Protein AF-A0A317Z2R6-F1 (afdb_monomer_lite)

Secondary structure (DSSP, 8-state):
-HHHHHHHHHHHHHHHHHH-S-----GGGHHHHHH-HHHHTT----------GGGTT-----PPPTT-S-HHHHHHHHHHHHH-SEEEEEEEGGGTT-HHHHHHHHHHHHHGGG-TT-EEEEEEE-GGG-

Structure (mmCIF, N/CA/C/O backbone):
data_AF-A0A317Z2R6-F1
#
_entry.id   AF-A0A317Z2R6-F1
#
loop_
_atom_site.group_PDB
_atom_site.id
_atom_site.type_symbol
_atom_site.label_atom_id
_atom_site.label_alt_id
_atom_site.label_comp_id
_atom_site.label_asym_id
_atom_site.label_entity_id
_atom_site.label_seq_id
_atom_site.pdbx_PDB_ins_code
_atom_site.Cartn_x
_atom_site.Cartn_y
_atom_site.Cartn_z
_atom_site.occupancy
_atom_site.B_iso_or_equiv
_atom_site.auth_seq_id
_atom_site.auth_comp_id
_atom_site.auth_asym_id
_atom_site.auth_atom_id
_atom_site.pdbx_PDB_model_num
ATOM 1 N N . ALA A 1 1 ? 20.229 9.782 -4.432 1.00 62.69 1 ALA A N 1
ATOM 2 C CA . ALA A 1 1 ? 19.650 8.423 -4.424 1.00 62.69 1 ALA A CA 1
ATOM 3 C C . ALA A 1 1 ? 18.916 8.133 -5.734 1.00 62.69 1 ALA A C 1
ATOM 5 O O . ALA A 1 1 ? 19.434 7.359 -6.520 1.00 62.69 1 ALA A O 1
ATOM 6 N N . PHE A 1 2 ? 17.811 8.828 -6.035 1.00 68.25 2 PHE A N 1
ATOM 7 C CA . PHE A 1 2 ? 16.989 8.589 -7.236 1.00 68.25 2 PHE A CA 1
ATOM 8 C C . PHE A 1 2 ? 17.746 8.642 -8.581 1.00 68.25 2 PHE A C 1
ATOM 10 O O . PHE A 1 2 ? 17.678 7.700 -9.358 1.00 68.25 2 PHE A O 1
ATOM 17 N N . ILE A 1 3 ? 18.536 9.695 -8.840 1.00 77.06 3 ILE A N 1
ATOM 18 C CA . ILE A 1 3 ? 19.316 9.816 -10.094 1.00 77.06 3 ILE A CA 1
ATOM 19 C C . ILE A 1 3 ? 20.330 8.670 -10.241 1.00 77.06 3 ILE A C 1
ATOM 21 O O . ILE A 1 3 ? 20.478 8.110 -11.317 1.00 77.06 3 ILE A O 1
ATOM 25 N N . HIS A 1 4 ? 20.970 8.268 -9.142 1.00 78.94 4 HIS A N 1
ATOM 26 C CA . HIS A 1 4 ? 21.935 7.169 -9.145 1.00 78.94 4 HIS A CA 1
ATOM 27 C C . HIS A 1 4 ? 21.270 5.812 -9.431 1.00 78.94 4 HIS A C 1
ATOM 29 O O . HIS A 1 4 ? 21.815 5.005 -10.179 1.00 78.94 4 HIS A O 1
ATOM 35 N N . ALA A 1 5 ? 20.071 5.579 -8.883 1.00 78.00 5 ALA A N 1
ATOM 36 C CA . ALA A 1 5 ? 19.262 4.400 -9.192 1.00 78.00 5 ALA A CA 1
ATOM 37 C C . ALA A 1 5 ? 18.867 4.355 -10.678 1.00 78.00 5 ALA A C 1
ATOM 39 O O . ALA A 1 5 ? 18.92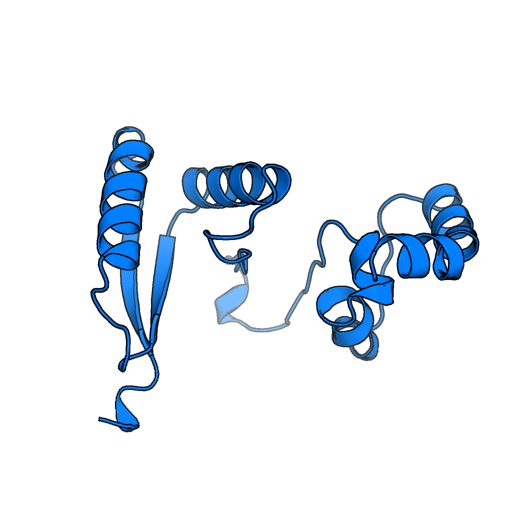8 3.295 -11.303 1.00 78.00 5 ALA A O 1
ATOM 40 N N . ILE A 1 6 ? 18.534 5.515 -11.260 1.00 82.31 6 ILE A N 1
ATOM 41 C CA . ILE A 1 6 ? 18.269 5.647 -12.697 1.00 82.31 6 ILE A CA 1
ATOM 42 C C . ILE A 1 6 ? 19.503 5.276 -13.508 1.00 82.31 6 ILE A C 1
ATOM 44 O O . ILE A 1 6 ? 19.422 4.375 -14.333 1.00 82.31 6 ILE A O 1
ATOM 48 N N . GLU A 1 7 ? 20.642 5.925 -13.271 1.00 85.88 7 GLU A N 1
ATOM 49 C CA . GLU A 1 7 ? 21.868 5.691 -14.045 1.00 85.88 7 GLU A CA 1
ATOM 50 C C . GLU A 1 7 ? 22.315 4.227 -14.000 1.00 85.88 7 GLU A C 1
ATOM 52 O O . GLU A 1 7 ? 22.704 3.665 -15.025 1.00 85.88 7 GLU A O 1
ATOM 57 N N . LYS A 1 8 ? 22.216 3.592 -12.828 1.00 85.38 8 LYS A N 1
ATOM 58 C CA . LYS A 1 8 ? 22.646 2.207 -12.628 1.00 85.38 8 LYS A CA 1
ATOM 59 C C . LYS A 1 8 ? 21.724 1.192 -13.305 1.00 85.38 8 LYS A C 1
ATOM 61 O O . LYS A 1 8 ? 22.218 0.221 -13.875 1.00 85.38 8 LYS A O 1
ATOM 66 N N . ASN A 1 9 ? 20.409 1.419 -13.276 1.00 86.38 9 ASN A N 1
ATOM 67 C CA . ASN A 1 9 ? 19.426 0.447 -13.760 1.00 86.38 9 ASN A CA 1
ATOM 68 C C . ASN A 1 9 ? 18.786 0.812 -15.109 1.00 86.38 9 ASN A C 1
ATOM 70 O O . ASN A 1 9 ? 17.983 0.037 -15.626 1.00 86.38 9 ASN A O 1
ATOM 74 N N . TYR A 1 10 ? 19.157 1.935 -15.730 1.00 86.50 10 TYR A N 1
ATOM 75 C CA . TYR A 1 10 ? 18.573 2.387 -16.999 1.00 86.50 10 TYR A CA 1
ATOM 76 C C . TYR A 1 10 ? 18.642 1.324 -18.102 1.00 86.50 10 TYR A C 1
ATOM 78 O O . TYR A 1 10 ? 17.632 1.034 -18.736 1.00 86.50 10 TYR A O 1
ATOM 86 N N . ALA A 1 11 ? 19.808 0.701 -18.304 1.00 88.00 11 ALA A N 1
ATOM 87 C CA . ALA A 1 11 ? 19.986 -0.314 -19.345 1.00 88.00 11 ALA A CA 1
ATOM 88 C C . ALA A 1 11 ? 19.099 -1.554 -19.117 1.00 88.00 11 ALA A C 1
ATOM 90 O O . ALA A 1 11 ? 18.543 -2.096 -20.070 1.00 88.00 11 ALA A O 1
ATOM 91 N N . LEU A 1 12 ? 18.927 -1.963 -17.854 1.00 86.69 12 LEU A N 1
ATOM 92 C CA . LEU A 1 12 ? 18.040 -3.060 -17.463 1.00 86.69 12 LEU A CA 1
ATOM 93 C C . LEU A 1 12 ? 16.578 -2.717 -17.768 1.00 86.69 12 LEU A C 1
ATOM 95 O O . LEU A 1 12 ? 15.866 -3.496 -18.395 1.00 86.69 12 LEU A O 1
ATOM 99 N N . TYR A 1 13 ? 16.122 -1.532 -17.363 1.00 86.69 13 TYR A N 1
ATOM 100 C CA . TYR A 1 13 ? 14.738 -1.132 -17.612 1.00 86.69 13 TYR A CA 1
ATOM 101 C C .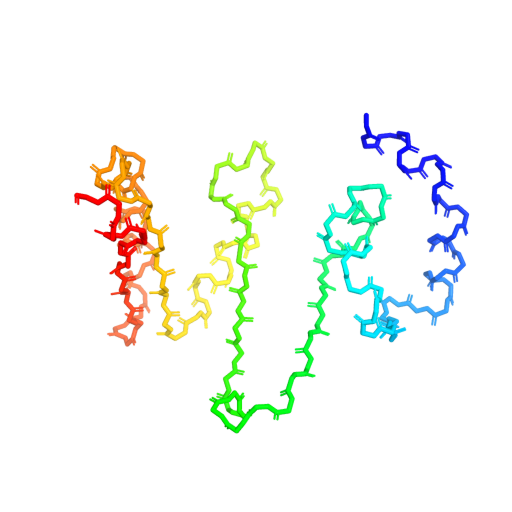 TYR A 1 13 ? 14.460 -0.857 -19.085 1.00 86.69 13 TYR A C 1
ATOM 103 O O . TYR A 1 13 ? 13.350 -1.106 -19.547 1.00 86.69 13 TYR A O 1
ATOM 111 N N . GLN A 1 14 ? 15.459 -0.417 -19.850 1.00 88.62 14 GLN A N 1
ATOM 112 C CA . GLN A 1 14 ? 15.333 -0.273 -21.295 1.00 88.62 14 GLN A CA 1
ATOM 113 C C . GLN A 1 14 ? 15.079 -1.623 -21.980 1.00 88.62 14 GLN A C 1
ATOM 115 O O . GLN A 1 14 ? 14.243 -1.682 -22.883 1.00 88.62 14 GLN A O 1
ATOM 120 N N . SER A 1 15 ? 15.745 -2.703 -21.550 1.00 88.38 15 SER A N 1
ATOM 121 C CA . SER A 1 15 ? 15.468 -4.038 -22.095 1.00 88.38 15 SER A CA 1
ATOM 122 C C . SER A 1 15 ? 14.097 -4.553 -21.660 1.00 88.38 15 SER A C 1
ATOM 124 O O . SER A 1 15 ? 13.365 -5.087 -22.486 1.00 88.38 15 SER A O 1
ATOM 126 N N . TYR A 1 16 ? 13.700 -4.314 -20.407 1.00 87.06 16 TYR A N 1
ATOM 127 C CA . TYR A 1 16 ? 12.383 -4.714 -19.901 1.00 87.06 16 TYR A CA 1
ATOM 128 C C . TYR A 1 16 ? 11.262 -4.021 -20.686 1.00 87.06 16 TYR A C 1
ATOM 130 O O . TYR A 1 16 ? 10.404 -4.691 -21.248 1.00 87.06 16 TYR A O 1
ATOM 138 N N . ILE A 1 17 ? 11.332 -2.695 -20.841 1.00 88.06 17 ILE A N 1
ATOM 139 C CA . ILE A 1 17 ? 10.331 -1.908 -21.582 1.00 88.06 17 ILE A CA 1
ATOM 140 C C . ILE A 1 17 ? 10.206 -2.368 -23.042 1.00 88.06 17 ILE A C 1
ATOM 142 O O . ILE A 1 17 ? 9.108 -2.330 -23.601 1.00 88.06 17 ILE A O 1
ATOM 146 N N . ALA A 1 18 ? 11.304 -2.811 -23.663 1.00 88.81 18 ALA A N 1
ATOM 147 C CA . ALA A 1 18 ? 11.276 -3.348 -25.022 1.00 88.81 18 ALA A CA 1
ATOM 148 C C . ALA A 1 18 ? 10.489 -4.670 -25.125 1.00 88.81 18 ALA A C 1
ATOM 150 O O . ALA A 1 18 ? 9.898 -4.948 -26.167 1.00 88.81 18 ALA A O 1
ATOM 151 N N . GLU A 1 19 ? 10.460 -5.462 -24.052 1.00 87.44 19 GLU A N 1
ATOM 152 C CA . GLU A 1 19 ? 9.727 -6.730 -23.957 1.00 87.44 19 GLU A CA 1
ATOM 153 C C . GLU A 1 19 ? 8.286 -6.546 -23.449 1.00 87.44 19 GLU A C 1
ATOM 155 O O . GLU A 1 19 ? 7.420 -7.384 -23.705 1.00 87.44 19 GLU A O 1
ATOM 160 N N . GLY A 1 20 ? 7.997 -5.435 -22.766 1.00 87.88 20 GLY A N 1
ATOM 161 C CA . GLY A 1 20 ? 6.657 -5.060 -22.329 1.00 87.88 20 GLY A CA 1
ATOM 162 C C . GLY A 1 20 ? 6.663 -4.139 -21.110 1.00 87.88 20 GLY A C 1
ATOM 163 O O . GLY A 1 20 ? 7.696 -3.784 -20.570 1.00 87.88 20 GLY A O 1
ATOM 164 N N . LEU A 1 21 ? 5.476 -3.732 -20.655 1.00 86.94 21 LEU A N 1
ATOM 165 C CA . LEU A 1 21 ? 5.325 -2.949 -19.413 1.00 86.94 21 LEU A CA 1
ATOM 166 C C . LEU A 1 21 ? 4.972 -3.820 -18.199 1.00 86.94 21 LEU A C 1
ATOM 168 O O . LEU A 1 21 ? 4.874 -3.321 -17.080 1.00 86.94 21 LEU A O 1
ATOM 172 N N . LYS A 1 22 ? 4.711 -5.112 -18.422 1.00 90.12 22 LYS A N 1
ATOM 173 C CA . LYS A 1 22 ? 4.322 -6.076 -17.393 1.00 90.12 22 LYS A CA 1
ATOM 174 C C . LYS A 1 22 ? 5.259 -7.265 -17.469 1.00 90.12 22 LYS A C 1
ATOM 176 O O . LYS A 1 22 ? 5.366 -7.886 -18.522 1.00 90.12 22 LYS A O 1
ATOM 181 N N . HIS A 1 23 ? 5.869 -7.590 -16.339 1.00 89.38 23 HIS A N 1
ATOM 182 C CA . HIS A 1 23 ? 6.785 -8.713 -16.210 1.00 89.38 23 HIS A CA 1
ATOM 183 C C . HIS A 1 23 ? 6.353 -9.583 -15.041 1.00 89.38 23 HIS A C 1
ATOM 185 O O . HIS A 1 23 ? 5.968 -9.074 -13.985 1.00 89.38 23 HIS A O 1
ATOM 191 N N . GLU A 1 24 ? 6.417 -10.895 -15.236 1.00 89.50 24 GLU A N 1
ATOM 192 C CA . GLU A 1 24 ? 6.302 -11.838 -14.133 1.00 89.50 24 GLU A CA 1
ATOM 193 C C . GLU A 1 24 ? 7.624 -11.860 -13.366 1.00 89.50 24 GLU A C 1
ATOM 195 O O . GLU A 1 24 ? 8.702 -11.936 -13.956 1.00 89.50 24 GLU A O 1
ATOM 200 N N . ILE A 1 25 ? 7.535 -11.778 -12.042 1.00 88.25 25 ILE A N 1
ATOM 201 C CA . ILE A 1 25 ? 8.683 -11.845 -11.139 1.00 88.25 25 ILE A CA 1
ATOM 202 C C . ILE A 1 25 ? 8.560 -13.083 -10.259 1.00 88.25 25 ILE A C 1
ATOM 204 O O . ILE A 1 25 ? 7.455 -13.533 -9.946 1.00 88.25 25 ILE A O 1
ATOM 208 N N . GLN A 1 26 ? 9.698 -13.626 -9.834 1.00 87.44 26 GLN A N 1
ATOM 209 C CA . GLN A 1 26 ? 9.698 -14.710 -8.861 1.00 87.44 26 GLN A CA 1
ATOM 210 C C . GLN A 1 26 ? 9.254 -14.189 -7.494 1.00 87.44 26 GLN A C 1
ATOM 212 O O . GLN A 1 26 ? 9.574 -13.066 -7.105 1.00 87.44 26 GLN A O 1
ATOM 217 N N . ALA A 1 27 ? 8.548 -15.026 -6.731 1.00 82.94 27 ALA A N 1
ATOM 218 C CA . ALA A 1 27 ? 8.076 -14.661 -5.394 1.00 82.94 27 ALA A CA 1
ATOM 219 C C . ALA A 1 27 ? 9.229 -14.281 -4.443 1.00 82.94 27 ALA A C 1
ATOM 221 O O . ALA A 1 27 ? 9.058 -13.438 -3.566 1.00 82.94 27 ALA A O 1
ATOM 222 N N . THR A 1 28 ? 10.414 -14.865 -4.643 1.00 86.00 28 THR A N 1
ATOM 223 C CA . THR A 1 28 ? 11.637 -14.543 -3.892 1.00 86.00 28 THR A CA 1
ATOM 224 C C . THR A 1 28 ? 12.143 -13.127 -4.142 1.00 86.00 28 THR A C 1
ATOM 226 O O . THR A 1 28 ? 12.817 -12.567 -3.284 1.00 86.00 28 THR A O 1
ATOM 229 N N . ASP A 1 29 ? 11.794 -12.531 -5.282 1.00 87.00 29 ASP A N 1
ATOM 230 C CA . ASP A 1 29 ? 12.310 -11.229 -5.704 1.00 87.00 29 ASP A CA 1
ATOM 231 C C . ASP A 1 29 ? 11.363 -10.085 -5.331 1.00 87.00 29 ASP A C 1
ATOM 233 O O . ASP A 1 29 ? 11.669 -8.925 -5.589 1.00 87.00 29 ASP A O 1
ATOM 237 N N . VAL A 1 30 ? 10.213 -10.372 -4.714 1.00 85.88 30 VAL A N 1
ATOM 238 C CA . VAL A 1 30 ? 9.212 -9.349 -4.370 1.00 85.88 30 VAL A CA 1
ATOM 239 C C . VAL A 1 30 ? 9.834 -8.218 -3.556 1.00 85.88 30 VAL A C 1
ATOM 241 O O . VAL A 1 30 ? 9.640 -7.057 -3.899 1.00 85.88 30 VAL A O 1
ATOM 244 N N . GLN A 1 31 ? 10.646 -8.550 -2.548 1.00 85.31 31 GLN A N 1
ATOM 245 C CA . GLN A 1 31 ? 11.314 -7.559 -1.702 1.00 85.31 31 GLN A CA 1
ATOM 246 C C . GLN A 1 31 ? 12.241 -6.637 -2.504 1.00 85.31 31 GLN A C 1
ATOM 248 O O . GLN A 1 31 ? 12.266 -5.430 -2.261 1.00 85.31 31 GLN A O 1
ATOM 253 N N . LYS A 1 32 ? 12.944 -7.185 -3.500 1.00 85.12 32 LYS A N 1
ATOM 254 C CA . LYS A 1 32 ? 13.810 -6.418 -4.396 1.00 85.12 32 LYS A CA 1
ATOM 255 C C . LYS A 1 32 ? 13.005 -5.374 -5.167 1.00 85.12 32 LYS A C 1
ATOM 257 O O . LYS A 1 32 ? 13.403 -4.220 -5.241 1.00 85.12 32 LYS A O 1
ATOM 262 N N . TRP A 1 33 ? 11.852 -5.754 -5.715 1.00 83.38 33 TRP A N 1
ATOM 263 C CA . TRP A 1 33 ? 11.034 -4.851 -6.533 1.00 83.38 33 TRP A CA 1
ATOM 264 C C . TRP A 1 33 ? 10.122 -3.920 -5.720 1.00 83.38 33 TRP A C 1
ATOM 266 O O . TRP A 1 33 ? 9.650 -2.927 -6.272 1.00 83.38 33 TRP A O 1
ATOM 276 N N . SER A 1 34 ? 9.867 -4.216 -4.439 1.00 79.38 34 SER A N 1
ATOM 277 C CA . SER A 1 34 ? 8.956 -3.436 -3.588 1.00 79.38 34 SER A CA 1
ATOM 278 C C . SER A 1 34 ? 9.642 -2.548 -2.547 1.00 79.38 34 SER A C 1
ATOM 280 O O . SER A 1 34 ? 9.073 -1.524 -2.185 1.00 79.38 34 SER A O 1
ATOM 282 N N . ALA A 1 35 ? 10.809 -2.941 -2.024 1.00 77.56 35 ALA A N 1
ATOM 283 C CA . ALA A 1 35 ? 11.438 -2.291 -0.867 1.00 77.56 35 ALA A CA 1
ATOM 284 C C . ALA A 1 35 ? 12.841 -1.734 -1.145 1.00 77.56 35 ALA A C 1
ATOM 286 O O . ALA A 1 35 ? 13.293 -0.841 -0.432 1.00 77.56 35 ALA A O 1
ATOM 287 N N . GLU A 1 36 ? 13.549 -2.241 -2.157 1.00 81.31 36 GLU A N 1
ATOM 288 C CA . GLU A 1 36 ? 14.850 -1.689 -2.533 1.00 81.31 36 GLU A CA 1
ATOM 289 C C . GLU A 1 36 ? 14.655 -0.496 -3.475 1.00 81.31 36 GLU A C 1
ATOM 291 O O . GLU A 1 36 ? 14.398 -0.675 -4.666 1.00 81.31 36 GLU A O 1
ATOM 296 N N . ASP A 1 37 ? 14.814 0.726 -2.952 1.00 74.19 37 ASP A N 1
ATOM 297 C CA . ASP A 1 37 ? 14.646 1.993 -3.692 1.00 74.19 37 ASP A CA 1
ATOM 298 C C . ASP A 1 37 ? 15.349 2.003 -5.060 1.00 74.19 37 ASP A C 1
ATOM 300 O O . ASP A 1 37 ? 14.849 2.572 -6.034 1.00 74.19 37 ASP A O 1
ATOM 304 N N . GLU A 1 38 ? 16.512 1.352 -5.143 1.00 77.69 38 GLU A N 1
ATOM 305 C CA . GLU A 1 38 ? 17.317 1.262 -6.359 1.00 77.69 38 GLU A CA 1
ATOM 306 C C . GLU A 1 38 ? 16.574 0.583 -7.521 1.00 77.69 38 GLU A C 1
ATOM 308 O O . GLU A 1 38 ? 16.707 0.996 -8.676 1.00 77.69 38 GLU A O 1
ATOM 313 N N . TYR A 1 39 ? 15.760 -0.427 -7.213 1.00 77.88 39 TYR A N 1
ATOM 314 C CA . TYR A 1 39 ? 14.944 -1.150 -8.181 1.00 77.88 39 TYR A CA 1
ATOM 315 C C . TYR A 1 39 ? 13.521 -0.583 -8.221 1.00 77.88 39 TYR A C 1
ATOM 317 O O . TYR A 1 39 ? 13.005 -0.323 -9.306 1.00 77.88 39 TYR A O 1
ATOM 325 N N . ALA A 1 40 ? 12.911 -0.270 -7.078 1.00 77.81 40 ALA A N 1
ATOM 326 C CA . ALA A 1 40 ? 11.548 0.263 -7.013 1.00 77.81 40 ALA A CA 1
ATOM 327 C C . ALA A 1 40 ? 11.354 1.575 -7.809 1.00 77.81 40 ALA A 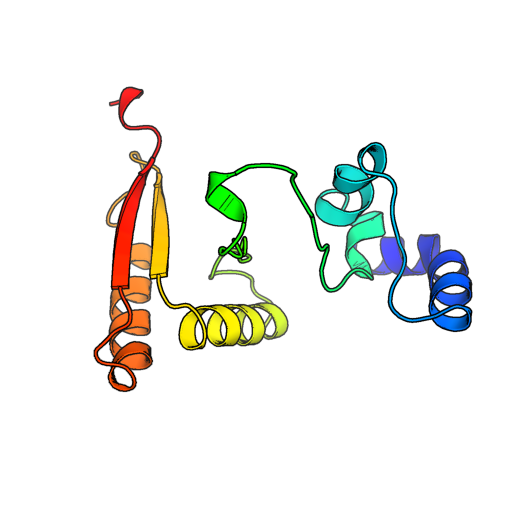C 1
ATOM 329 O O . ALA A 1 40 ? 10.244 1.878 -8.236 1.00 77.81 40 ALA A O 1
ATOM 330 N N . THR A 1 41 ? 12.433 2.320 -8.089 1.00 76.56 41 THR A N 1
ATOM 331 C CA . THR A 1 41 ? 12.430 3.583 -8.855 1.00 76.56 41 THR A CA 1
ATOM 332 C C . THR A 1 41 ? 11.653 3.530 -10.183 1.00 76.56 41 THR A C 1
ATOM 334 O O . THR A 1 41 ? 10.997 4.510 -10.541 1.00 76.56 41 THR A O 1
ATOM 337 N N . PHE A 1 42 ? 11.690 2.409 -10.910 1.00 78.62 42 PHE A N 1
ATOM 338 C CA . PHE A 1 42 ? 10.986 2.257 -12.197 1.00 78.62 42 PHE A CA 1
ATOM 339 C C . PHE A 1 42 ? 9.737 1.371 -12.111 1.00 78.62 42 PHE A C 1
ATOM 341 O O . PHE A 1 42 ? 9.053 1.162 -13.114 1.00 78.62 42 PHE A O 1
ATOM 348 N N . VAL A 1 43 ? 9.416 0.856 -10.925 1.00 83.38 43 VAL A N 1
ATOM 349 C CA . VAL A 1 43 ? 8.264 -0.016 -10.708 1.00 83.38 43 VAL A CA 1
ATOM 350 C C . VAL A 1 43 ? 7.071 0.839 -10.295 1.00 83.38 43 VAL A C 1
ATOM 352 O O . VAL A 1 43 ? 7.114 1.568 -9.308 1.00 83.38 43 VAL A O 1
ATOM 355 N N . GLN A 1 44 ? 5.979 0.763 -11.056 1.00 81.94 44 GLN A N 1
ATOM 356 C CA . GLN A 1 44 ? 4.745 1.467 -10.696 1.00 81.94 44 GLN A CA 1
ATOM 357 C C . GLN A 1 44 ? 3.905 0.677 -9.687 1.00 81.94 44 GLN A C 1
ATOM 359 O O . GLN A 1 44 ? 3.343 1.258 -8.762 1.00 81.94 44 GLN A O 1
ATOM 364 N N . THR A 1 45 ? 3.759 -0.633 -9.887 1.00 84.88 45 THR A N 1
ATOM 365 C CA . THR A 1 45 ? 2.893 -1.487 -9.066 1.00 84.88 45 THR A CA 1
ATOM 366 C C . THR A 1 45 ? 3.399 -2.922 -9.102 1.00 84.88 45 THR A C 1
ATOM 368 O O . THR A 1 45 ? 3.774 -3.420 -10.163 1.00 84.88 45 THR A O 1
ATOM 371 N N . VAL A 1 46 ? 3.366 -3.595 -7.952 1.00 88.38 46 VAL A N 1
ATOM 372 C CA . VAL A 1 46 ? 3.635 -5.031 -7.831 1.00 88.38 46 VAL A CA 1
ATOM 373 C C . VAL A 1 46 ? 2.319 -5.739 -7.526 1.00 88.38 46 VAL A C 1
ATOM 375 O O . VAL A 1 46 ? 1.641 -5.408 -6.556 1.00 88.38 46 VAL A O 1
ATOM 378 N N . HIS A 1 47 ? 1.944 -6.715 -8.353 1.00 89.88 47 HIS A N 1
ATOM 379 C CA . HIS A 1 47 ? 0.750 -7.528 -8.133 1.00 89.88 47 HIS A CA 1
ATOM 380 C C . HIS A 1 47 ? 1.136 -8.875 -7.527 1.00 89.88 47 HIS A C 1
ATOM 382 O O . HIS A 1 47 ? 1.825 -9.672 -8.160 1.00 89.88 47 HIS A O 1
ATOM 388 N N . LEU A 1 48 ? 0.658 -9.141 -6.311 1.00 89.38 48 LEU A N 1
ATOM 389 C CA . LEU A 1 48 ? 0.876 -10.406 -5.615 1.00 89.38 48 LEU A CA 1
ATOM 390 C C . LEU A 1 48 ? -0.409 -11.228 -5.611 1.00 89.38 48 LEU A C 1
ATOM 392 O O . LEU A 1 48 ? -1.469 -10.744 -5.216 1.00 89.38 48 LEU A O 1
ATOM 396 N N . ARG A 1 49 ? -0.306 -12.496 -6.016 1.00 88.62 49 ARG A N 1
ATOM 397 C CA . ARG A 1 49 ? -1.402 -13.463 -5.921 1.00 88.62 49 ARG A CA 1
ATOM 398 C C . ARG A 1 49 ? -1.058 -14.509 -4.872 1.00 88.62 49 ARG A C 1
ATOM 400 O O . ARG A 1 49 ? -0.204 -15.360 -5.100 1.00 88.62 49 ARG A O 1
ATOM 407 N N . LEU A 1 50 ? -1.749 -14.458 -3.739 1.00 88.38 50 LEU A N 1
ATOM 408 C CA . LEU A 1 50 ? -1.591 -15.428 -2.659 1.00 88.38 50 LEU A CA 1
ATOM 409 C C . LEU A 1 50 ? -2.730 -16.461 -2.711 1.00 88.38 50 LEU A C 1
ATOM 411 O O . LEU A 1 50 ? -3.890 -16.065 -2.843 1.00 88.38 50 LEU A O 1
ATOM 415 N N . PRO A 1 51 ? -2.447 -17.773 -2.594 1.00 89.88 51 PRO A N 1
ATOM 416 C CA . PRO A 1 51 ? -3.463 -18.827 -2.613 1.00 89.88 51 PRO A CA 1
ATOM 417 C C . PRO A 1 51 ? -4.158 -18.957 -1.245 1.00 89.88 51 PRO A C 1
ATOM 419 O O . PRO A 1 51 ? -4.156 -20.021 -0.633 1.00 89.88 51 PRO A O 1
ATOM 422 N N . LEU A 1 52 ? -4.719 -17.857 -0.738 1.00 93.75 52 LEU A N 1
ATOM 423 C CA . LEU A 1 52 ? -5.432 -17.806 0.540 1.00 93.75 52 LEU A CA 1
ATOM 424 C C . LEU A 1 52 ? -6.939 -17.752 0.285 1.00 93.75 52 LEU A C 1
ATOM 426 O O . LEU A 1 52 ? -7.416 -16.880 -0.439 1.00 93.75 52 LEU A O 1
ATOM 430 N N . ASP A 1 53 ? -7.699 -18.654 0.904 1.00 94.69 53 ASP A N 1
ATOM 431 C CA . ASP A 1 53 ? -9.140 -18.780 0.646 1.00 94.69 53 ASP A CA 1
ATOM 432 C C . ASP A 1 53 ? -9.923 -17.491 0.923 1.00 94.69 53 ASP A C 1
ATOM 434 O O . ASP A 1 53 ? -10.798 -17.119 0.145 1.00 94.69 53 ASP A O 1
ATOM 438 N N . TRP A 1 54 ? -9.576 -16.770 1.990 1.00 94.88 54 TRP A N 1
ATOM 439 C CA . TRP A 1 54 ? -10.261 -15.533 2.370 1.00 94.88 54 TRP A CA 1
ATOM 440 C C . TRP A 1 54 ? -9.984 -14.353 1.416 1.00 94.88 54 TRP A C 1
ATOM 442 O O . TRP A 1 54 ? -10.728 -13.368 1.444 1.00 94.88 54 TRP A O 1
ATOM 452 N N . LEU A 1 55 ? -8.953 -14.458 0.563 1.00 94.12 55 LEU A N 1
ATOM 453 C CA . LEU A 1 55 ? -8.589 -13.453 -0.444 1.00 94.12 55 LEU A CA 1
ATOM 454 C C . LEU A 1 55 ? -9.234 -13.685 -1.817 1.00 94.12 55 LEU A C 1
ATOM 456 O O . LEU A 1 55 ? -9.096 -12.826 -2.680 1.00 94.12 55 LEU A O 1
ATOM 460 N N . LYS A 1 56 ? -9.932 -14.806 -2.048 1.00 90.38 56 LYS A N 1
ATOM 461 C CA . LYS A 1 56 ? -10.433 -15.190 -3.386 1.00 90.38 56 LYS A CA 1
ATOM 462 C C . LYS A 1 56 ? -11.217 -14.090 -4.110 1.00 90.38 56 LYS A C 1
ATOM 464 O O . LYS A 1 56 ? -11.016 -13.903 -5.304 1.00 90.38 56 LYS A O 1
ATOM 469 N N . ASP A 1 57 ? -12.020 -13.332 -3.368 1.00 91.69 57 ASP A N 1
ATOM 470 C CA . ASP A 1 57 ? -12.865 -12.253 -3.894 1.00 91.69 57 ASP A CA 1
ATOM 471 C C . ASP A 1 57 ? -12.457 -10.880 -3.336 1.00 91.69 57 ASP A C 1
ATOM 473 O O . ASP A 1 57 ? -13.296 -9.995 -3.160 1.00 91.69 57 ASP A O 1
ATOM 477 N N . LYS A 1 58 ? -11.185 -10.718 -2.944 1.00 93.56 58 LYS A N 1
ATOM 478 C CA . LYS A 1 58 ? -10.686 -9.499 -2.296 1.00 93.56 58 LYS A CA 1
ATOM 479 C C . LYS A 1 58 ? -9.366 -9.061 -2.903 1.00 93.56 58 LYS A C 1
ATOM 481 O O . LYS A 1 58 ? -8.470 -9.867 -3.132 1.00 93.56 58 LYS A O 1
ATOM 486 N N . VAL A 1 59 ? -9.231 -7.754 -3.085 1.00 92.25 59 VAL A N 1
ATOM 487 C CA . VAL A 1 59 ? -7.958 -7.116 -3.413 1.00 92.25 59 VAL A CA 1
ATOM 488 C C . VAL A 1 59 ? -7.576 -6.241 -2.235 1.00 92.25 59 VAL A C 1
ATOM 490 O O . VAL A 1 59 ? -8.365 -5.410 -1.793 1.00 92.25 59 VAL A O 1
ATOM 493 N N . ILE A 1 60 ? -6.371 -6.454 -1.718 1.00 92.31 60 ILE A N 1
ATOM 494 C CA . ILE A 1 60 ? -5.780 -5.592 -0.700 1.00 92.31 60 ILE A CA 1
ATOM 495 C C . ILE A 1 60 ? -4.768 -4.711 -1.405 1.00 92.31 60 ILE A C 1
ATOM 497 O O . ILE A 1 60 ? -3.897 -5.208 -2.119 1.00 92.31 60 ILE A O 1
ATOM 501 N N . VAL A 1 61 ? -4.911 -3.408 -1.209 1.00 90.12 61 VAL A N 1
ATOM 502 C CA . VAL A 1 61 ? -3.987 -2.410 -1.731 1.00 90.12 61 VAL A CA 1
ATOM 503 C C . VAL A 1 61 ? -3.281 -1.785 -0.542 1.00 90.12 61 VAL A C 1
ATOM 505 O O . VAL A 1 61 ? -3.929 -1.189 0.314 1.00 90.12 61 VAL A O 1
ATOM 508 N N . ASP A 1 62 ? -1.963 -1.944 -0.492 1.00 86.50 62 ASP A N 1
ATOM 509 C CA . ASP A 1 62 ? -1.120 -1.201 0.436 1.00 86.50 62 ASP A CA 1
ATOM 510 C C . ASP A 1 62 ? -0.796 0.159 -0.194 1.00 86.50 62 ASP A C 1
ATOM 512 O O . ASP A 1 62 ? -0.164 0.232 -1.253 1.00 86.50 62 ASP A O 1
ATOM 516 N N . SER A 1 63 ? -1.323 1.235 0.388 1.00 77.31 63 SER A N 1
ATOM 517 C CA . SER A 1 63 ? -1.124 2.591 -0.120 1.00 77.31 63 SER A CA 1
ATOM 518 C C . SER A 1 63 ? 0.093 3.230 0.531 1.00 77.31 63 SER A C 1
ATOM 520 O O . SER A 1 63 ? 0.271 3.151 1.745 1.00 77.31 63 SER A O 1
ATOM 522 N N . LEU A 1 64 ? 0.870 3.971 -0.253 1.00 66.75 64 LEU A N 1
ATOM 523 C CA . LEU A 1 64 ? 1.931 4.820 0.280 1.00 66.75 64 LEU A CA 1
ATOM 524 C C . LEU A 1 64 ? 1.355 5.841 1.275 1.00 66.75 64 LEU A C 1
ATOM 526 O O . LEU A 1 64 ? 0.252 6.358 1.085 1.00 66.75 64 LEU A O 1
ATOM 530 N N . GLY A 1 65 ? 2.118 6.146 2.329 1.00 60.56 65 GLY A N 1
ATOM 531 C CA . GLY A 1 65 ? 1.710 7.090 3.368 1.00 60.56 65 GLY A CA 1
ATOM 532 C C . GLY A 1 65 ? 1.310 8.457 2.801 1.00 60.56 65 GLY A C 1
ATOM 533 O O . GLY A 1 65 ? 1.963 9.006 1.914 1.00 60.56 65 GLY A O 1
ATOM 534 N N . LEU A 1 66 ? 0.245 9.031 3.359 1.00 55.50 66 LEU A N 1
ATOM 535 C CA . LEU A 1 66 ? -0.441 10.238 2.869 1.00 55.50 66 LEU A CA 1
ATOM 536 C C . LEU A 1 66 ? 0.394 11.531 2.923 1.00 55.50 66 LEU A C 1
ATOM 538 O O . LEU A 1 66 ? -0.040 12.570 2.436 1.00 55.50 66 LEU A O 1
ATOM 542 N N . HIS A 1 67 ? 1.605 11.474 3.479 1.00 51.38 67 HIS A N 1
ATOM 543 C CA . HIS A 1 67 ? 2.495 12.622 3.666 1.00 51.38 67 HIS A CA 1
ATOM 544 C C . HIS A 1 67 ? 3.791 12.536 2.858 1.00 51.38 67 HIS A C 1
ATOM 546 O O . HIS A 1 67 ? 4.821 13.074 3.263 1.00 51.38 67 HIS A O 1
ATOM 552 N N . SER A 1 68 ? 3.782 11.875 1.703 1.00 46.06 68 SER A N 1
ATOM 553 C CA . SER A 1 68 ? 4.928 11.995 0.805 1.00 46.06 68 SER A CA 1
ATOM 554 C C . SER A 1 68 ? 4.930 13.386 0.145 1.00 46.06 68 SER A C 1
ATOM 556 O O . SER A 1 68 ? 3.909 13.826 -0.380 1.00 46.06 68 SER A O 1
ATOM 558 N N . ASN A 1 69 ? 6.080 14.065 0.112 1.00 42.12 69 ASN A N 1
ATOM 559 C CA . ASN A 1 69 ? 6.274 15.372 -0.547 1.00 42.12 69 ASN A CA 1
ATOM 560 C C . ASN A 1 69 ? 6.090 15.344 -2.084 1.00 42.12 69 ASN A C 1
ATOM 562 O O . ASN A 1 69 ? 6.447 16.297 -2.774 1.00 42.12 69 ASN A O 1
ATOM 566 N N . ASN A 1 70 ? 5.582 14.245 -2.644 1.00 49.97 70 ASN A N 1
ATOM 567 C CA . ASN A 1 70 ? 5.515 13.993 -4.073 1.00 49.97 70 ASN A CA 1
ATOM 568 C C . ASN A 1 70 ? 4.045 13.974 -4.521 1.00 49.97 70 ASN A C 1
ATOM 570 O O . ASN A 1 70 ? 3.306 13.045 -4.201 1.00 49.97 70 ASN A O 1
ATOM 574 N N . GLN A 1 71 ? 3.630 14.961 -5.322 1.00 50.88 71 GLN A N 1
ATOM 575 C CA . GLN A 1 71 ? 2.252 15.083 -5.836 1.00 50.88 71 GLN A CA 1
ATOM 576 C C . GLN A 1 71 ? 1.765 13.833 -6.595 1.00 50.88 71 GLN A C 1
ATOM 578 O O . GLN A 1 71 ? 0.571 13.547 -6.633 1.00 50.88 71 GLN A O 1
ATOM 583 N N . ARG A 1 72 ? 2.689 13.048 -7.166 1.00 53.66 72 ARG A N 1
ATOM 584 C CA . ARG A 1 72 ? 2.381 11.773 -7.831 1.00 53.66 72 ARG A CA 1
ATOM 585 C C . ARG A 1 72 ? 1.772 10.739 -6.875 1.00 53.66 72 ARG A C 1
ATOM 587 O O . ARG A 1 72 ? 0.925 9.964 -7.298 1.00 53.66 72 ARG A O 1
ATOM 594 N N . HIS A 1 73 ? 2.190 10.714 -5.613 1.00 58.78 73 HIS A N 1
ATOM 595 C CA . HIS A 1 73 ? 1.688 9.745 -4.636 1.00 58.78 73 HIS A CA 1
ATOM 596 C C . HIS A 1 73 ? 0.320 10.150 -4.077 1.00 58.78 73 HIS A C 1
ATOM 598 O O . HIS A 1 73 ? -0.508 9.278 -3.844 1.00 58.78 73 HIS A O 1
ATOM 604 N N . THR A 1 74 ? 0.046 11.451 -3.937 1.00 62.50 74 THR A N 1
ATOM 605 C CA . THR A 1 74 ? -1.263 11.950 -3.487 1.00 62.50 74 THR A CA 1
ATOM 606 C C . THR A 1 74 ? -2.384 11.521 -4.439 1.00 62.50 74 THR A C 1
ATOM 608 O O . THR A 1 74 ? -3.368 10.944 -3.990 1.00 62.50 74 THR A O 1
ATOM 611 N N . ASN A 1 75 ? -2.200 11.689 -5.755 1.00 66.31 75 ASN A N 1
ATOM 612 C CA . ASN A 1 75 ? -3.232 11.353 -6.747 1.00 66.31 75 ASN A CA 1
ATOM 613 C C . ASN A 1 75 ? -3.527 9.844 -6.833 1.00 66.31 75 ASN A C 1
ATOM 615 O O . ASN A 1 75 ? -4.679 9.441 -6.995 1.00 66.31 75 ASN A O 1
ATOM 619 N N . GLU A 1 76 ? -2.496 8.998 -6.741 1.00 72.44 76 GLU A N 1
ATOM 620 C CA . GLU A 1 76 ? -2.681 7.541 -6.758 1.00 72.44 76 GLU A CA 1
ATOM 621 C C . GLU A 1 76 ? -3.386 7.062 -5.484 1.00 72.44 76 GLU A C 1
ATOM 623 O O . GLU A 1 76 ? -4.341 6.288 -5.564 1.00 72.44 76 GLU A O 1
ATOM 628 N N . THR A 1 77 ? -2.988 7.578 -4.317 1.00 73.94 77 THR A N 1
ATOM 629 C CA . THR A 1 77 ? -3.649 7.253 -3.048 1.00 73.94 77 THR A CA 1
ATOM 630 C C . THR A 1 77 ? -5.107 7.725 -3.041 1.00 73.94 77 THR A C 1
ATOM 632 O O . THR A 1 77 ? -5.984 6.950 -2.668 1.00 73.94 77 THR A O 1
ATOM 635 N N . GLU A 1 78 ? -5.421 8.924 -3.539 1.00 75.88 78 GLU A N 1
ATOM 636 C CA . GLU A 1 78 ? -6.811 9.398 -3.680 1.00 75.88 78 GLU A CA 1
ATOM 637 C C . GLU A 1 78 ? -7.655 8.502 -4.601 1.00 75.88 78 GLU A C 1
ATOM 639 O O . GLU A 1 78 ? -8.810 8.180 -4.298 1.00 75.88 78 GLU A O 1
ATOM 644 N N . LYS A 1 79 ? -7.087 8.041 -5.719 1.00 78.56 79 LYS A N 1
ATOM 645 C CA . LYS A 1 79 ? -7.773 7.117 -6.631 1.00 78.56 79 LYS A CA 1
ATOM 646 C C . LYS A 1 79 ? -8.051 5.765 -5.971 1.00 78.56 79 LYS A C 1
ATOM 648 O O . LYS A 1 79 ? -9.142 5.215 -6.134 1.00 78.56 79 LYS A O 1
ATOM 653 N N . ILE A 1 80 ? -7.095 5.237 -5.208 1.00 81.75 80 ILE A N 1
ATOM 654 C CA . ILE A 1 80 ? -7.285 4.011 -4.421 1.00 81.75 80 ILE A CA 1
ATOM 655 C C . ILE A 1 80 ? -8.417 4.222 -3.409 1.00 81.75 80 ILE A C 1
ATOM 657 O O . ILE A 1 80 ? -9.348 3.419 -3.349 1.00 81.75 80 ILE A O 1
ATOM 661 N N . LEU A 1 81 ? -8.399 5.337 -2.677 1.00 80.25 81 LEU A N 1
ATOM 662 C CA . LEU A 1 81 ? -9.403 5.648 -1.660 1.00 80.25 81 LEU A CA 1
ATOM 663 C C . LEU A 1 81 ? -10.808 5.789 -2.264 1.00 80.25 81 LEU A C 1
ATOM 665 O O . LEU A 1 81 ? -11.739 5.173 -1.768 1.00 80.25 81 LEU A O 1
ATOM 669 N N . THR A 1 82 ? -10.982 6.507 -3.373 1.00 78.81 82 THR A N 1
ATOM 670 C CA . THR A 1 82 ? -12.305 6.707 -4.014 1.00 78.81 82 THR A CA 1
ATOM 671 C C . THR A 1 82 ? -12.904 5.439 -4.643 1.00 78.81 82 THR A C 1
ATOM 673 O O . THR A 1 82 ? -14.129 5.320 -4.813 1.00 78.81 82 THR A O 1
ATOM 676 N N . THR A 1 83 ? -12.057 4.473 -4.999 1.00 81.88 83 THR A N 1
ATOM 677 C CA . THR A 1 83 ? -12.477 3.204 -5.615 1.00 81.88 83 THR A CA 1
ATOM 678 C C . THR A 1 83 ? -12.635 2.057 -4.617 1.00 81.88 83 THR A C 1
ATOM 680 O O . THR A 1 83 ? -13.244 1.054 -4.972 1.00 81.88 83 THR A O 1
ATOM 683 N N . SER A 1 84 ? -12.164 2.215 -3.378 1.00 86.75 84 SER A N 1
ATOM 684 C CA . SER A 1 84 ? -12.209 1.170 -2.348 1.00 86.75 84 SER A CA 1
ATOM 685 C C . SER A 1 84 ? -13.592 1.004 -1.714 1.00 86.75 84 SER A C 1
ATOM 687 O O . SER A 1 84 ? -14.219 1.986 -1.320 1.00 86.75 84 SER A O 1
ATOM 689 N N . ASP A 1 85 ? -14.029 -0.241 -1.511 1.00 88.25 85 ASP A N 1
ATOM 690 C CA . ASP A 1 85 ? -15.265 -0.550 -0.769 1.00 88.25 85 ASP A CA 1
ATOM 691 C C . ASP A 1 85 ? -15.091 -0.378 0.755 1.00 88.25 85 ASP A C 1
ATOM 693 O O . ASP A 1 85 ? -16.002 0.058 1.464 1.00 88.25 85 ASP A O 1
ATOM 697 N N . LEU A 1 86 ? -13.894 -0.696 1.261 1.00 88.62 86 LEU A N 1
ATOM 698 C CA . LEU A 1 86 ? -13.511 -0.611 2.670 1.00 88.62 86 LEU A CA 1
ATOM 699 C C . LEU A 1 86 ? -12.130 0.034 2.794 1.00 88.62 86 LEU A C 1
ATOM 701 O O . LEU A 1 86 ? -11.172 -0.426 2.177 1.00 88.62 86 LEU A O 1
ATOM 705 N N . ILE A 1 87 ? -12.024 1.049 3.647 1.00 88.06 87 ILE A N 1
ATOM 706 C CA . ILE A 1 87 ? -10.759 1.681 4.022 1.00 88.06 87 ILE A CA 1
ATOM 707 C C . ILE A 1 87 ? -10.437 1.314 5.469 1.00 88.06 87 ILE A C 1
ATOM 709 O O . ILE A 1 87 ? -11.230 1.575 6.379 1.00 88.06 87 ILE A O 1
ATOM 713 N N . LEU A 1 88 ? -9.252 0.736 5.671 1.00 90.06 88 LEU A N 1
ATOM 714 C CA . LEU A 1 88 ? -8.667 0.486 6.985 1.00 90.06 88 LEU A CA 1
ATOM 715 C C . LEU A 1 88 ? -7.554 1.508 7.229 1.00 90.06 88 LEU A C 1
ATOM 717 O O . LEU A 1 88 ? -6.498 1.433 6.609 1.00 90.06 88 LEU A O 1
ATOM 721 N N . TYR A 1 89 ? -7.793 2.464 8.125 1.00 87.94 89 TYR A N 1
ATOM 722 C CA . TYR A 1 89 ? -6.782 3.435 8.534 1.00 87.94 89 TYR A CA 1
ATOM 723 C C . TYR A 1 89 ? -6.073 2.951 9.795 1.00 87.94 89 TYR A C 1
ATOM 725 O O . TYR A 1 89 ? -6.688 2.864 10.859 1.00 87.94 89 TYR A O 1
ATOM 733 N N . VAL A 1 90 ? -4.793 2.611 9.670 1.00 88.44 90 VAL A N 1
ATOM 734 C CA . VAL A 1 90 ? -3.998 2.033 10.758 1.00 88.44 90 VAL A CA 1
ATOM 735 C C . VAL A 1 90 ? -3.137 3.119 11.394 1.00 88.44 90 VAL A C 1
ATOM 737 O O . VAL A 1 90 ? -2.295 3.705 10.719 1.00 88.44 90 VAL A O 1
ATOM 740 N N . SER A 1 91 ? -3.325 3.358 12.692 1.00 87.38 91 SER A N 1
ATOM 741 C CA . SER A 1 91 ? -2.503 4.284 13.483 1.00 87.38 91 SER A CA 1
ATOM 742 C C . SER A 1 91 ? -1.777 3.544 14.607 1.00 87.38 91 SER A C 1
ATOM 744 O O . SER A 1 91 ? -2.302 2.587 15.173 1.00 87.38 91 SER A O 1
ATOM 746 N N . TYR A 1 92 ? -0.548 3.950 14.917 1.00 85.38 92 TYR A N 1
ATOM 747 C CA . TYR A 1 92 ? 0.268 3.321 15.960 1.00 85.38 92 TYR A CA 1
ATOM 748 C C . TYR A 1 92 ? -0.105 3.881 17.336 1.00 85.38 92 TYR A C 1
ATOM 750 O O . TYR A 1 92 ? -0.221 5.096 17.469 1.00 85.38 92 TYR A O 1
ATOM 758 N N . PHE A 1 93 ? -0.250 3.040 18.367 1.00 86.19 93 PHE A N 1
ATOM 759 C CA . PHE A 1 93 ? -0.823 3.461 19.657 1.00 86.19 93 PHE A CA 1
ATOM 760 C C . PHE A 1 93 ? -0.174 4.718 20.279 1.00 86.19 93 PHE A C 1
ATOM 762 O O . PHE A 1 93 ? -0.895 5.603 20.734 1.00 86.19 93 PHE A O 1
ATOM 769 N N . ASN A 1 94 ? 1.162 4.846 20.235 1.00 81.31 94 ASN A N 1
ATOM 770 C CA . ASN A 1 94 ? 1.894 6.007 20.776 1.00 81.31 94 ASN A CA 1
ATOM 771 C C . ASN A 1 94 ? 1.565 7.333 20.071 1.00 81.31 94 ASN A C 1
ATOM 773 O O . ASN A 1 94 ? 1.856 8.407 20.596 1.00 81.31 94 ASN A O 1
ATOM 777 N N . HIS A 1 95 ? 1.000 7.260 18.869 1.00 80.00 95 HIS A N 1
ATOM 778 C CA . HIS A 1 95 ? 0.685 8.394 18.008 1.00 80.00 95 HIS A CA 1
ATOM 779 C C . HIS A 1 95 ? -0.728 8.261 17.423 1.00 80.00 95 HIS A C 1
ATOM 781 O O . HIS A 1 95 ? -0.968 8.674 16.292 1.00 80.00 95 HIS A O 1
ATOM 787 N N . ALA A 1 96 ? -1.660 7.685 18.187 1.00 81.81 96 ALA A N 1
ATOM 788 C CA . ALA A 1 96 ? -3.061 7.619 17.798 1.00 81.81 96 ALA A CA 1
ATOM 789 C C . ALA A 1 96 ? -3.780 8.945 18.086 1.00 81.81 96 ALA A C 1
ATOM 791 O O . ALA A 1 96 ? -3.521 9.598 19.096 1.00 81.81 96 ALA A O 1
ATOM 792 N N . PHE A 1 97 ? -4.720 9.309 17.212 1.00 83.25 97 PHE A N 1
ATOM 793 C CA . PHE A 1 97 ? -5.525 10.534 17.293 1.00 83.25 97 PHE A CA 1
ATOM 794 C C . PHE A 1 97 ? -4.692 11.822 17.245 1.00 83.25 97 PHE A C 1
ATOM 796 O O . PHE A 1 97 ? -4.990 12.799 17.932 1.00 83.25 97 PHE A O 1
ATOM 803 N N . THR A 1 98 ? -3.648 11.829 16.416 1.00 84.38 98 THR A N 1
ATOM 804 C CA . THR A 1 98 ? -2.848 13.037 16.163 1.00 84.38 98 THR A CA 1
ATOM 805 C C . THR A 1 98 ? -3.624 14.072 15.343 1.00 84.38 98 THR A C 1
ATOM 807 O O . THR A 1 98 ? -4.633 13.760 14.707 1.00 84.38 98 THR A O 1
ATOM 810 N N . ASP A 1 99 ? -3.126 15.311 15.290 1.00 83.25 99 ASP A N 1
ATOM 811 C CA . ASP A 1 99 ? -3.674 16.335 14.388 1.00 83.25 99 ASP A CA 1
ATOM 812 C C . ASP A 1 99 ? -3.630 15.891 12.915 1.00 83.25 99 ASP A C 1
ATOM 814 O O . ASP A 1 99 ? -4.532 16.217 12.144 1.00 83.25 99 ASP A O 1
ATOM 818 N N . ASN A 1 100 ? -2.631 15.083 12.539 1.00 78.25 100 ASN A N 1
ATOM 819 C CA . ASN A 1 100 ? -2.547 14.482 11.208 1.00 78.25 100 ASN A CA 1
ATOM 820 C C . ASN A 1 100 ? -3.670 13.4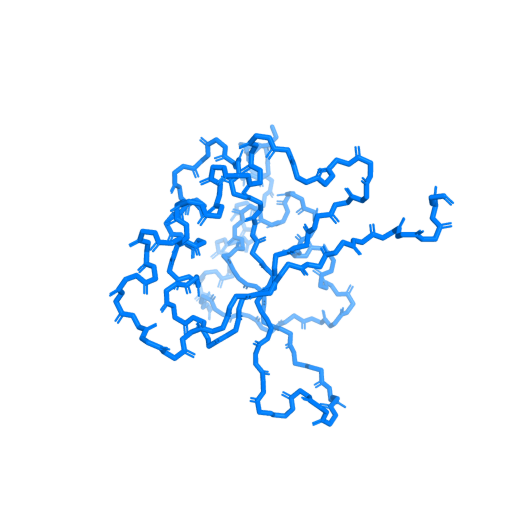61 10.977 1.00 78.25 100 ASN A C 1
ATOM 822 O O . ASN A 1 100 ? -4.312 13.503 9.926 1.00 78.25 100 ASN A O 1
ATOM 826 N N . ASP A 1 101 ? -3.964 12.599 11.958 1.00 81.81 101 ASP A N 1
ATOM 827 C CA . ASP A 1 101 ? -5.083 11.648 11.875 1.00 81.81 101 ASP A CA 1
ATOM 828 C C . ASP A 1 101 ? -6.411 12.400 11.719 1.00 81.81 101 ASP A C 1
ATOM 830 O O . ASP A 1 101 ? -7.243 12.048 10.880 1.00 81.81 101 ASP A O 1
ATOM 834 N N . LYS A 1 102 ? -6.599 13.476 12.495 1.00 84.44 102 LYS A N 1
ATOM 835 C CA . LYS A 1 102 ? -7.788 14.330 12.408 1.00 84.44 102 LYS A CA 1
ATOM 836 C C . LYS A 1 102 ? -7.922 14.955 11.020 1.00 84.44 102 LYS A C 1
ATOM 838 O O . LYS A 1 102 ? -8.985 14.837 10.409 1.00 84.44 102 LYS A O 1
ATOM 843 N N . ALA A 1 103 ? -6.858 15.579 10.514 1.00 82.50 103 ALA A N 1
ATOM 844 C CA . ALA A 1 103 ? -6.850 16.194 9.190 1.00 82.50 103 ALA A CA 1
ATOM 845 C C . ALA A 1 103 ? -7.150 15.164 8.089 1.00 82.50 103 ALA A C 1
ATOM 847 O O . ALA A 1 103 ? -7.911 15.451 7.164 1.00 82.50 103 ALA A O 1
ATOM 848 N N . PHE A 1 104 ? -6.618 13.946 8.213 1.00 79.38 104 PHE A N 1
ATOM 849 C CA . PHE A 1 104 ? -6.902 12.869 7.272 1.00 79.38 104 PHE A CA 1
ATOM 850 C C . PHE A 1 104 ? -8.362 12.402 7.332 1.00 79.38 104 PHE A C 1
ATOM 852 O O . PHE A 1 104 ? -9.001 12.268 6.291 1.00 79.38 104 PHE A O 1
ATOM 859 N N . ILE A 1 105 ? -8.923 12.195 8.526 1.00 81.19 105 ILE A N 1
ATOM 860 C CA . ILE A 1 105 ? -10.329 11.795 8.689 1.00 81.19 105 ILE A CA 1
ATOM 861 C C . ILE A 1 105 ? -11.269 12.874 8.128 1.00 81.19 105 ILE A C 1
ATOM 863 O O . ILE A 1 105 ? -12.253 12.549 7.461 1.00 81.19 105 ILE A O 1
ATOM 867 N N . GLU A 1 106 ? -10.967 14.154 8.354 1.00 83.50 106 GLU A N 1
ATOM 868 C CA . GLU A 1 106 ? -11.722 15.274 7.780 1.00 83.50 106 GLU A CA 1
ATOM 869 C C . GLU A 1 106 ? -11.610 15.312 6.250 1.00 83.50 106 GLU A C 1
ATOM 871 O O . GLU A 1 106 ? -12.622 15.454 5.559 1.00 83.50 106 GLU A O 1
ATOM 876 N N . HIS A 1 107 ? -10.407 15.116 5.709 1.00 79.06 107 HIS A N 1
ATOM 877 C CA . HIS A 1 107 ? -10.179 15.012 4.269 1.00 79.06 107 HIS A CA 1
ATOM 878 C C . HIS A 1 107 ? -10.966 13.843 3.651 1.00 79.06 107 HIS A C 1
ATOM 880 O O . HIS A 1 107 ? -11.690 14.034 2.672 1.00 79.06 107 HIS A O 1
ATOM 886 N N . MET A 1 108 ? -10.933 12.666 4.280 1.00 76.62 108 MET A N 1
ATOM 887 C CA . MET A 1 108 ? -11.715 11.500 3.863 1.00 76.62 108 MET A CA 1
ATOM 888 C C . MET A 1 108 ? -13.215 11.749 3.932 1.00 76.62 108 MET A C 1
ATOM 890 O O . MET A 1 108 ? -13.942 11.355 3.025 1.00 76.62 108 MET A O 1
ATOM 894 N N . LYS A 1 109 ? -13.701 12.430 4.973 1.00 77.88 109 LYS A N 1
ATOM 895 C CA . LYS A 1 109 ? -15.114 12.807 5.078 1.00 77.88 109 LYS A CA 1
ATOM 896 C C . LYS A 1 109 ? -15.547 13.685 3.906 1.00 77.88 109 LYS A C 1
ATOM 898 O O . LYS A 1 109 ? -16.669 13.528 3.439 1.00 77.88 109 LYS A O 1
ATOM 903 N N . ASN A 1 110 ? -14.679 14.576 3.430 1.00 77.44 110 ASN A N 1
ATOM 904 C CA . ASN A 1 110 ? -14.962 15.427 2.274 1.00 77.44 110 ASN A CA 1
ATOM 905 C C . ASN A 1 110 ? -14.975 14.628 0.961 1.00 77.44 110 ASN A C 1
ATOM 907 O O . ASN A 1 110 ? -15.861 14.845 0.138 1.00 77.44 110 ASN A O 1
ATOM 911 N N . ILE A 1 111 ? -14.059 13.667 0.792 1.00 72.12 111 ILE A N 1
ATOM 912 C CA . ILE A 1 111 ? -14.023 12.761 -0.372 1.00 72.12 111 ILE A CA 1
ATOM 913 C C . ILE A 1 111 ? -15.243 11.821 -0.391 1.00 72.12 111 ILE A C 1
ATOM 915 O O . ILE A 1 111 ? -15.867 11.614 -1.433 1.00 72.12 111 ILE A O 1
ATOM 919 N N . ASN A 1 112 ? -15.623 11.286 0.771 1.00 64.81 112 ASN A N 1
ATOM 920 C CA . ASN A 1 112 ? -16.666 10.267 0.913 1.00 64.81 112 ASN A CA 1
ATOM 921 C C . ASN A 1 112 ? -18.099 10.809 0.805 1.00 64.81 112 ASN A C 1
ATOM 923 O O . ASN A 1 112 ? -19.038 10.015 0.811 1.00 64.81 112 ASN A O 1
ATOM 927 N N . GLN A 1 113 ? -18.307 12.123 0.633 1.00 58.41 113 GLN A N 1
ATOM 928 C CA . GLN A 1 113 ? -19.647 12.685 0.370 1.00 58.41 113 GLN A CA 1
ATOM 929 C C . GLN A 1 113 ? -20.291 12.147 -0.926 1.00 58.41 113 GLN A C 1
ATOM 931 O O . GLN A 1 113 ? -21.458 12.419 -1.188 1.00 58.41 113 GLN A O 1
ATOM 936 N N . LEU A 1 114 ? -19.554 11.364 -1.724 1.00 51.09 114 LEU A N 1
ATOM 937 C CA . LEU A 1 114 ? -19.969 10.843 -3.025 1.00 51.09 114 LEU A CA 1
ATOM 938 C C . LEU A 1 114 ? -20.409 9.360 -3.021 1.00 51.09 114 LEU A C 1
ATOM 940 O O . LEU A 1 114 ? -20.921 8.901 -4.042 1.00 51.09 114 LEU A O 1
ATOM 944 N N . LYS A 1 115 ? -20.251 8.598 -1.921 1.00 55.94 115 LYS A N 1
ATOM 945 C CA . LYS A 1 115 ? -20.684 7.181 -1.838 1.00 55.94 115 LYS A CA 1
ATOM 946 C C . LYS A 1 115 ? -21.228 6.807 -0.454 1.00 55.94 115 LYS A C 1
ATOM 948 O O . LYS A 1 115 ? -20.469 6.618 0.489 1.00 55.94 115 LYS A O 1
ATOM 953 N N . GLU A 1 116 ? -22.537 6.570 -0.362 1.00 58.81 116 GLU A N 1
ATOM 954 C CA . GLU A 1 116 ? -23.225 6.146 0.875 1.00 58.81 116 GLU A CA 1
ATOM 955 C C . GLU A 1 116 ? -22.760 4.782 1.430 1.00 58.81 116 GLU A C 1
ATOM 957 O O . GLU A 1 116 ? -22.984 4.488 2.601 1.00 58.81 116 GLU A O 1
ATOM 962 N N . GLN A 1 117 ? -22.114 3.940 0.613 1.00 65.19 117 GLN A N 1
ATOM 963 C CA . GLN A 1 117 ? -21.771 2.552 0.965 1.00 65.19 117 GLN A CA 1
ATOM 964 C C . GLN A 1 117 ? -20.297 2.313 1.329 1.00 65.19 117 GLN A C 1
ATOM 966 O O . GLN A 1 117 ? -19.936 1.185 1.660 1.00 65.19 117 GLN A O 1
ATOM 971 N N . GLN A 1 118 ? -19.436 3.333 1.286 1.00 76.75 118 GLN A N 1
ATOM 972 C CA . GLN A 1 118 ? -18.022 3.146 1.609 1.00 76.75 118 GLN A CA 1
ATOM 973 C C . GLN A 1 118 ? -17.801 3.062 3.124 1.00 76.75 118 GLN A C 1
ATOM 975 O O . GLN A 1 118 ? -18.120 3.991 3.869 1.00 76.75 118 GLN A O 1
ATOM 980 N N . ALA A 1 119 ? -17.217 1.959 3.593 1.00 83.44 119 ALA A N 1
ATOM 981 C CA . ALA A 1 1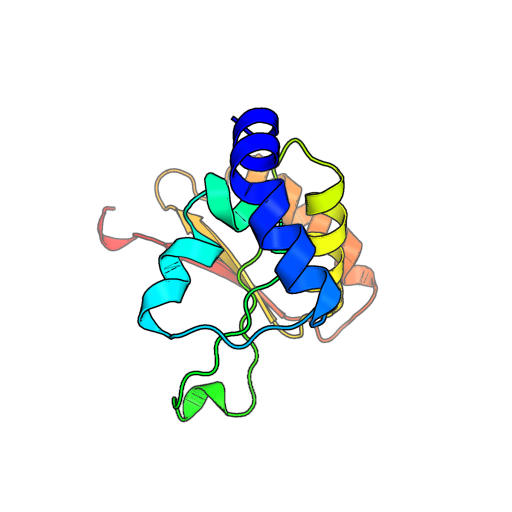19 ? -16.912 1.782 5.007 1.00 83.44 119 ALA A CA 1
ATOM 982 C C . ALA A 1 119 ? -15.511 2.317 5.339 1.00 83.44 119 ALA A C 1
ATOM 984 O O . ALA A 1 119 ? -14.522 1.924 4.727 1.00 83.44 119 ALA A O 1
ATOM 985 N N . PHE A 1 120 ? -15.413 3.167 6.360 1.00 85.25 120 PHE A N 1
ATOM 986 C CA . PHE A 1 120 ? -14.142 3.595 6.947 1.00 85.25 120 PHE A CA 1
ATOM 987 C C . PHE A 1 120 ? -14.002 3.008 8.354 1.00 85.25 120 PHE A C 1
ATOM 989 O O . PHE A 1 120 ? -14.917 3.138 9.176 1.00 85.25 120 PHE A O 1
ATOM 996 N N . LYS A 1 121 ? -12.875 2.349 8.639 1.00 88.38 121 LYS A N 1
ATOM 997 C CA . LYS A 1 121 ? -12.550 1.800 9.962 1.00 88.38 121 LYS A CA 1
ATOM 998 C C . LYS A 1 121 ? -11.154 2.245 10.376 1.00 88.38 121 LYS A C 1
ATOM 1000 O O . LYS A 1 121 ? -10.201 2.074 9.624 1.00 88.38 121 LYS A O 1
ATOM 1005 N N . MET A 1 122 ? -11.042 2.772 11.590 1.00 88.50 122 MET A N 1
ATOM 1006 C CA . MET A 1 122 ? -9.756 3.063 12.216 1.00 88.50 122 MET A CA 1
ATOM 1007 C C . MET A 1 122 ? -9.304 1.855 13.039 1.00 88.50 122 MET A C 1
ATOM 1009 O O . MET A 1 122 ? -10.100 1.282 13.785 1.00 88.50 122 MET A O 1
ATOM 1013 N N . VAL A 1 123 ? -8.038 1.477 12.896 1.00 91.88 123 VAL A N 1
ATOM 1014 C CA . VAL A 1 123 ? -7.388 0.388 13.628 1.00 91.88 123 VAL A CA 1
ATOM 1015 C C . VAL A 1 123 ? -6.216 0.981 14.396 1.00 91.88 123 VAL A C 1
ATOM 1017 O O . VAL A 1 123 ? -5.342 1.610 13.805 1.00 91.88 123 VAL A O 1
ATOM 1020 N N . ILE A 1 124 ? -6.191 0.774 15.709 1.00 91.25 124 ILE A N 1
ATOM 1021 C CA . ILE A 1 124 ? -5.036 1.129 16.533 1.00 91.25 124 ILE A CA 1
ATOM 1022 C C . ILE A 1 124 ? -4.139 -0.104 16.603 1.00 91.25 124 ILE A C 1
ATOM 1024 O O . ILE A 1 124 ? -4.558 -1.152 17.090 1.00 91.25 124 ILE A O 1
ATOM 1028 N N . ASN A 1 125 ? -2.932 0.013 16.065 1.00 90.88 125 ASN A N 1
ATOM 1029 C CA . ASN A 1 125 ? -1.928 -1.039 16.066 1.00 90.88 125 ASN A CA 1
ATOM 1030 C C . ASN A 1 125 ? -1.045 -0.964 17.320 1.00 90.88 125 ASN A C 1
ATOM 1032 O O . ASN A 1 125 ? -0.876 0.111 17.900 1.00 90.88 125 ASN A O 1
ATOM 1036 N N . ALA A 1 126 ? -0.431 -2.096 17.673 1.00 89.75 126 ALA A N 1
ATOM 1037 C CA . ALA A 1 126 ? 0.521 -2.239 18.775 1.00 89.75 126 ALA A CA 1
ATOM 1038 C C . ALA A 1 126 ? -0.047 -1.857 20.156 1.00 89.75 126 ALA A C 1
ATOM 1040 O O . ALA A 1 126 ? 0.635 -1.272 20.993 1.00 89.75 126 ALA A O 1
ATOM 1041 N N . THR A 1 127 ? -1.321 -2.175 20.399 1.00 86.00 127 THR A N 1
ATOM 1042 C CA . THR A 1 127 ? -2.000 -1.912 21.681 1.00 86.00 127 THR A CA 1
ATOM 1043 C C . THR A 1 127 ? -1.466 -2.752 22.839 1.00 86.00 127 THR A C 1
ATOM 1045 O O . THR A 1 127 ? -1.735 -2.442 23.990 1.00 86.00 127 THR A O 1
ATOM 1048 N N . ASP A 1 128 ? -0.752 -3.835 22.547 1.00 89.38 128 ASP A N 1
ATOM 1049 C CA . ASP A 1 128 ? -0.060 -4.689 23.516 1.00 89.38 128 ASP A CA 1
ATOM 1050 C C . ASP A 1 128 ? 1.158 -4.011 24.163 1.00 89.38 128 ASP A C 1
ATOM 1052 O O . ASP A 1 128 ? 1.650 -4.484 25.184 1.00 89.38 128 ASP A O 1
ATOM 1056 N N . LEU A 1 129 ? 1.625 -2.900 23.590 1.00 79.62 129 LEU A N 1
ATOM 1057 C CA . LEU A 1 129 ? 2.701 -2.075 24.137 1.00 79.62 129 LEU A CA 1
ATOM 1058 C C . LEU A 1 129 ? 2.198 -0.960 25.078 1.00 79.62 129 LEU A C 1
ATOM 1060 O O . LEU A 1 129 ? 3.001 -0.115 25.481 1.00 79.62 129 LEU A O 1
ATOM 1064 N N . ALA A 1 130 ? 0.895 -0.935 25.385 1.00 65.50 130 ALA A N 1
ATOM 1065 C CA . ALA A 1 130 ? 0.249 0.033 26.276 1.00 65.50 130 ALA A CA 1
ATOM 1066 C C . ALA A 1 130 ? 0.302 -0.365 27.760 1.00 65.50 130 ALA A C 1
ATOM 1068 O O . ALA A 1 130 ? 0.303 -1.580 28.067 1.00 65.50 130 ALA A O 1
#

InterPro domains:
  IPR027094 Mitofusin family [PTHR10465] (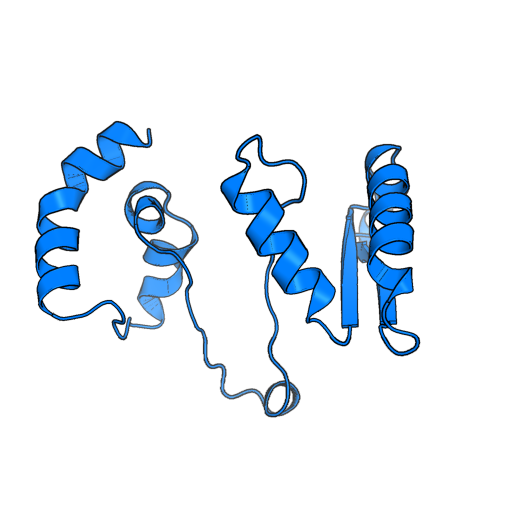6-129)
  IPR027417 P-loop containing nucleoside triphosphate hydrolase [G3DSA:3.40.50.300] (5-130)
  IPR027417 P-loop containing nucleoside triphosphate hydrolase [SSF52540] (39-129)
  IPR045063 Dynamin, N-terminal [PF00350] (38-114)

Organism: Staphylococcus pseudintermedius (NCBI:txid283734)

Foldseek 3Di:
DLVVLCVVCVVVVVVVVVVHPDDDDDPVCCCVCPPVCSNVSSPDDDDDDDPDPVCPPHDDDDADDCPDPDPVSVVVVLVCLLPDQEAEAEDEQVCPPHPVVVVVVVVSVVSCVVDPRRYYDYHYPPPVVD

Radius of gyration: 17.96 Å; chains: 1; bounding box: 46×35×51 Å

pLDDT: mean 80.37, std 11.37, range [42.12, 94.88]

Sequence (130 aa):
AFIHAIEKNYALYQSYIAEGLKHEIQATDVQKWSAEDEYATFVQTVHLRLPLDWLKDKVIVDSLGLHSNNQRHTNETEKILTTSDLILYVSYFNHAFTDNDKAFIEHMKNINQLKEQQAFKMVINATDLA